Protein AF-A0A2E0N7U6-F1 (afdb_monomer_lite)

Foldseek 3Di:
DVVLVVVQVCCCVPVVDHLVVDAAEAEQAFLRLVLQFFLQCCQVVQVLNCVSVVDDPPVRHGDSGNQLQDPPPPNCPRNHLVVSVVSVYAYEHALVNLLVSLVVVCVVPVHDSVVSSVVRVVGGDPRYDYDPGRVVVVVVVVVVVDDDDDDDPPD

Radius of gyration: 16.12 Å; chains: 1; bounding box: 38×40×43 Å

Structure (mmCIF, N/CA/C/O backbone):
data_AF-A0A2E0N7U6-F1
#
_entry.id   AF-A0A2E0N7U6-F1
#
loop_
_atom_site.group_PDB
_atom_site.id
_atom_site.type_symbol
_atom_site.label_atom_id
_atom_site.label_alt_id
_atom_site.label_comp_id
_atom_site.label_asym_id
_atom_site.label_entity_id
_atom_site.label_seq_id
_atom_site.pdbx_PDB_ins_code
_atom_site.Cartn_x
_atom_site.Cartn_y
_atom_site.Cartn_z
_atom_site.occupancy
_atom_site.B_iso_or_equiv
_atom_site.auth_seq_id
_atom_site.auth_comp_id
_atom_site.auth_asym_id
_atom_site.auth_atom_id
_atom_site.pdbx_PDB_model_num
ATOM 1 N N . MET A 1 1 ? 6.036 3.272 -3.471 1.00 91.62 1 MET A N 1
ATOM 2 C CA . MET A 1 1 ? 5.792 3.199 -4.932 1.00 91.62 1 MET A CA 1
ATOM 3 C C . MET A 1 1 ? 6.967 3.687 -5.776 1.00 91.62 1 MET A C 1
ATOM 5 O O . MET A 1 1 ? 7.286 3.031 -6.756 1.00 91.62 1 MET A O 1
ATOM 9 N N . ASN A 1 2 ? 7.665 4.762 -5.388 1.00 92.88 2 ASN A N 1
ATOM 10 C CA . ASN A 1 2 ? 8.820 5.293 -6.135 1.00 92.88 2 ASN A CA 1
ATOM 11 C C . ASN A 1 2 ? 9.897 4.256 -6.500 1.00 92.88 2 ASN A C 1
ATOM 13 O O . ASN A 1 2 ? 10.371 4.252 -7.629 1.00 92.88 2 ASN A O 1
ATOM 17 N N . PHE A 1 3 ? 10.269 3.357 -5.582 1.00 92.56 3 PHE A N 1
ATOM 18 C CA . PHE A 1 3 ? 11.257 2.315 -5.890 1.00 92.56 3 PHE A CA 1
ATOM 19 C C . PHE A 1 3 ? 10.780 1.352 -6.980 1.00 92.56 3 PHE A C 1
ATOM 21 O O . PHE A 1 3 ? 11.543 1.072 -7.898 1.00 92.56 3 PHE A O 1
ATOM 28 N N . ALA A 1 4 ? 9.512 0.930 -6.945 1.00 94.56 4 ALA A N 1
ATOM 29 C CA . ALA A 1 4 ? 8.925 0.127 -8.016 1.00 94.56 4 ALA A CA 1
ATOM 30 C C . ALA A 1 4 ? 9.000 0.871 -9.360 1.00 94.56 4 ALA A C 1
ATOM 32 O O . ALA A 1 4 ? 9.494 0.341 -10.352 1.00 94.56 4 ALA A O 1
ATOM 33 N N . ALA A 1 5 ? 8.611 2.148 -9.367 1.00 95.19 5 ALA A N 1
ATOM 34 C CA . ALA A 1 5 ? 8.672 2.981 -10.562 1.00 95.19 5 ALA A CA 1
ATOM 35 C C . ALA A 1 5 ? 10.095 3.117 -11.128 1.00 95.19 5 ALA A C 1
ATOM 37 O O . ALA A 1 5 ? 10.278 3.062 -12.347 1.00 95.19 5 ALA A O 1
ATOM 38 N N . ASN A 1 6 ? 11.085 3.285 -10.244 1.00 94.44 6 ASN A N 1
ATOM 39 C CA . ASN A 1 6 ? 12.496 3.405 -10.593 1.00 94.44 6 ASN A CA 1
ATOM 40 C C . ASN A 1 6 ? 13.061 2.102 -11.156 1.00 94.44 6 ASN A C 1
ATOM 42 O O . ASN A 1 6 ? 13.797 2.170 -12.132 1.00 94.44 6 ASN A O 1
ATOM 46 N N . ILE A 1 7 ? 12.715 0.944 -10.581 1.00 94.38 7 ILE A N 1
ATOM 47 C CA . ILE A 1 7 ? 13.151 -0.365 -11.091 1.00 94.38 7 ILE A CA 1
ATOM 48 C C . ILE A 1 7 ? 12.689 -0.536 -12.534 1.00 94.38 7 ILE A C 1
ATOM 50 O O . ILE A 1 7 ? 13.519 -0.757 -13.409 1.00 94.38 7 ILE A O 1
ATOM 54 N N . LEU A 1 8 ? 11.396 -0.347 -12.796 1.00 95.56 8 LEU A N 1
ATOM 55 C CA . LEU A 1 8 ? 10.842 -0.497 -14.141 1.00 95.56 8 LEU A CA 1
ATOM 56 C C . LEU A 1 8 ? 11.455 0.507 -15.125 1.00 95.56 8 LEU A C 1
ATOM 58 O O . LEU A 1 8 ? 11.868 0.157 -16.226 1.00 95.56 8 LEU A O 1
ATOM 62 N N . ARG A 1 9 ? 11.599 1.770 -14.701 1.00 95.19 9 ARG A N 1
ATOM 63 C CA . ARG A 1 9 ? 12.244 2.807 -15.517 1.00 95.19 9 ARG A CA 1
ATOM 64 C C . ARG A 1 9 ? 13.698 2.452 -15.844 1.00 95.19 9 ARG A C 1
ATOM 66 O O . ARG A 1 9 ? 14.117 2.610 -16.986 1.00 95.19 9 ARG A O 1
ATOM 73 N N . ALA A 1 10 ? 14.472 2.009 -14.856 1.00 94.38 10 ALA A N 1
ATOM 74 C CA . ALA A 1 10 ? 15.872 1.639 -15.033 1.00 94.38 10 ALA A CA 1
ATOM 75 C C . ALA A 1 10 ? 16.022 0.356 -15.860 1.00 94.38 10 ALA A C 1
ATOM 77 O O . ALA A 1 10 ? 16.962 0.259 -16.645 1.00 94.38 10 ALA A O 1
ATOM 78 N N . HIS A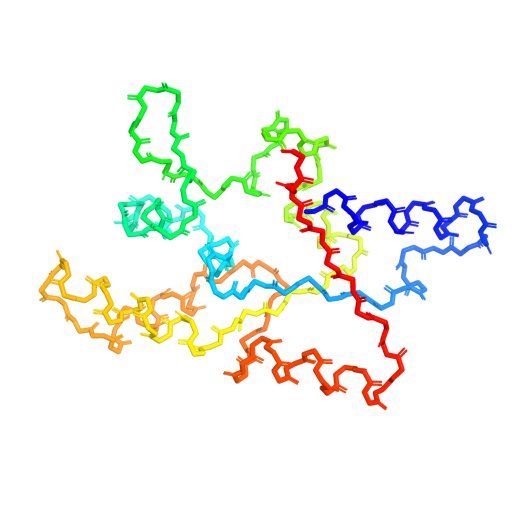 1 11 ? 15.087 -0.589 -15.732 1.00 93.81 11 HIS A N 1
ATOM 79 C CA . HIS A 1 11 ? 15.014 -1.773 -16.578 1.00 93.81 11 HIS A CA 1
ATOM 80 C C . HIS A 1 11 ? 14.868 -1.378 -18.053 1.00 93.81 11 HIS A C 1
ATOM 82 O O . HIS A 1 11 ? 15.717 -1.738 -18.868 1.00 93.81 11 HIS A O 1
ATOM 88 N N . ALA A 1 12 ? 13.883 -0.536 -18.372 1.00 94.31 12 ALA A N 1
ATOM 89 C CA . ALA A 1 12 ? 13.668 -0.074 -19.739 1.00 94.31 12 ALA A CA 1
ATOM 90 C C . ALA A 1 12 ? 14.843 0.759 -20.280 1.00 94.31 12 ALA A C 1
ATOM 92 O O . ALA A 1 12 ? 15.358 0.494 -21.364 1.00 94.31 12 ALA A O 1
ATOM 93 N N . MET A 1 13 ? 15.316 1.745 -19.511 1.00 95.56 13 MET A N 1
ATOM 94 C CA . MET A 1 13 ? 16.378 2.655 -19.960 1.00 95.56 13 MET A CA 1
ATOM 95 C C . MET A 1 13 ? 17.757 1.993 -20.055 1.00 95.56 13 MET A C 1
ATOM 97 O O . MET A 1 13 ? 18.537 2.340 -20.936 1.00 95.56 13 MET A O 1
ATOM 101 N N . GLY A 1 14 ? 18.091 1.120 -19.104 1.00 94.62 14 GLY A N 1
ATOM 102 C CA . GLY A 1 14 ? 19.436 0.564 -18.954 1.00 94.62 14 GLY A CA 1
ATOM 103 C C . GLY A 1 14 ? 19.626 -0.792 -19.622 1.00 94.62 14 GLY A C 1
ATOM 104 O O . GLY A 1 14 ? 20.738 -1.101 -20.041 1.00 94.62 14 GLY A O 1
ATOM 105 N N . TYR A 1 15 ? 18.560 -1.590 -19.728 1.00 90.19 15 TYR A N 1
ATOM 106 C CA . TYR A 1 15 ? 18.627 -2.971 -20.212 1.00 90.19 15 TYR A CA 1
ATOM 107 C C . TYR A 1 15 ? 17.782 -3.223 -21.471 1.00 90.19 15 TYR A C 1
ATOM 109 O O . TYR A 1 15 ? 17.830 -4.325 -22.006 1.00 90.19 15 TYR A O 1
ATOM 117 N N . GLY A 1 16 ? 17.051 -2.218 -21.976 1.00 87.44 16 GLY A N 1
ATOM 118 C CA . GLY A 1 16 ? 16.319 -2.303 -23.246 1.00 87.44 16 GLY A CA 1
ATOM 119 C C . GLY A 1 16 ? 15.044 -3.156 -23.216 1.00 87.44 16 GLY A C 1
ATOM 120 O O . GLY A 1 16 ? 14.589 -3.569 -24.279 1.00 87.44 16 GLY A O 1
ATOM 121 N N . GLY A 1 17 ? 14.492 -3.429 -22.027 1.00 89.94 17 GLY A N 1
ATOM 122 C CA . GLY A 1 17 ? 13.211 -4.125 -21.841 1.00 89.94 17 GLY A CA 1
ATOM 123 C C . GLY A 1 17 ? 12.010 -3.183 -21.697 1.00 89.94 17 GLY A C 1
ATOM 124 O O . GLY A 1 17 ? 12.109 -1.968 -21.880 1.00 89.94 17 GLY A O 1
ATOM 125 N N . SER A 1 18 ? 10.867 -3.749 -21.337 1.00 94.31 18 SER A N 1
ATOM 126 C CA . SER A 1 18 ? 9.606 -3.062 -21.056 1.00 94.31 18 SER A CA 1
ATOM 127 C C . SER A 1 18 ? 9.123 -3.363 -19.635 1.00 94.31 18 SER A C 1
ATOM 129 O O . SER A 1 18 ? 9.671 -4.220 -18.945 1.00 94.31 18 SER A O 1
ATOM 131 N N . ASP A 1 19 ? 8.091 -2.658 -19.169 1.00 95.38 19 ASP A N 1
ATOM 132 C CA . ASP A 1 19 ? 7.523 -2.924 -17.842 1.00 95.38 19 ASP A CA 1
ATOM 133 C C . ASP A 1 19 ? 6.993 -4.369 -17.718 1.00 95.38 19 ASP A C 1
ATOM 135 O O . ASP A 1 19 ? 7.091 -4.973 -16.653 1.00 95.38 19 ASP A O 1
ATOM 139 N N . GLU A 1 20 ? 6.489 -4.935 -18.820 1.00 93.44 20 GLU A N 1
ATOM 140 C CA . GLU A 1 20 ? 5.918 -6.288 -18.892 1.00 93.44 20 GLU A CA 1
ATOM 141 C C . GLU A 1 20 ? 6.972 -7.393 -18.718 1.00 93.44 20 GLU A C 1
ATOM 143 O O . GLU A 1 20 ? 6.645 -8.498 -18.288 1.00 93.44 20 GLU A O 1
ATOM 148 N N . ASP A 1 21 ? 8.244 -7.086 -18.980 1.00 93.56 21 ASP A N 1
ATOM 149 C CA . ASP A 1 21 ? 9.357 -8.028 -18.829 1.00 93.56 21 ASP A CA 1
ATOM 150 C C . ASP A 1 21 ? 9.785 -8.210 -17.360 1.00 93.56 21 ASP A C 1
ATOM 152 O O . ASP A 1 21 ? 10.640 -9.045 -17.051 1.00 93.56 21 ASP A O 1
ATOM 156 N N . TYR A 1 22 ? 9.208 -7.434 -16.432 1.00 92.00 22 TYR A N 1
ATOM 157 C CA . TYR A 1 22 ? 9.635 -7.395 -15.037 1.00 92.00 22 TYR A CA 1
ATOM 158 C C . TYR A 1 22 ? 8.521 -7.800 -14.061 1.00 92.00 22 TYR A C 1
ATOM 160 O O . TYR A 1 22 ? 7.648 -7.014 -13.692 1.00 92.00 22 TYR A O 1
ATOM 168 N N . GLY A 1 23 ? 8.609 -9.024 -13.535 1.00 94.25 23 GLY A N 1
ATOM 169 C CA . GLY A 1 23 ? 7.724 -9.495 -12.470 1.00 94.25 23 GLY A CA 1
ATOM 170 C C . GLY A 1 23 ? 7.993 -8.777 -11.145 1.00 94.25 23 GLY A C 1
ATOM 171 O O . GLY A 1 23 ? 9.012 -9.020 -10.498 1.00 94.25 23 GLY A O 1
ATOM 172 N N . MET A 1 24 ? 7.067 -7.926 -10.696 1.00 96.38 24 MET A N 1
ATOM 173 C CA . MET A 1 24 ? 7.218 -7.170 -9.450 1.00 96.38 24 MET A CA 1
ATOM 174 C C . MET A 1 24 ? 5.996 -7.262 -8.539 1.00 96.38 24 MET A C 1
ATOM 176 O O . MET A 1 24 ? 4.856 -7.063 -8.958 1.00 96.38 24 MET A O 1
ATOM 180 N N . ILE A 1 25 ? 6.278 -7.493 -7.253 1.00 97.50 25 ILE A N 1
ATOM 181 C CA . ILE A 1 25 ? 5.289 -7.539 -6.178 1.00 97.50 25 ILE A CA 1
ATOM 182 C C . ILE A 1 25 ? 5.650 -6.494 -5.123 1.00 97.50 25 ILE A C 1
ATOM 184 O O . ILE A 1 25 ? 6.725 -6.548 -4.522 1.00 97.50 25 ILE A O 1
ATOM 188 N N . VAL A 1 26 ? 4.734 -5.568 -4.848 1.00 97.56 26 VAL A N 1
ATOM 189 C CA . VAL A 1 26 ? 4.840 -4.639 -3.716 1.00 97.56 26 VAL A CA 1
ATOM 190 C C . VAL A 1 26 ? 4.038 -5.197 -2.543 1.00 97.56 26 VAL A C 1
ATOM 192 O O . VAL A 1 26 ? 2.841 -5.442 -2.648 1.00 97.56 26 VAL A O 1
ATOM 195 N N . CYS A 1 27 ? 4.694 -5.417 -1.404 1.00 97.69 27 CYS A N 1
ATOM 196 C CA . CYS A 1 27 ? 4.076 -6.061 -0.245 1.00 97.69 27 CYS A CA 1
ATOM 197 C C . CYS A 1 27 ? 3.706 -5.047 0.850 1.00 97.69 27 CYS A C 1
ATOM 199 O O . CYS A 1 27 ? 4.583 -4.428 1.459 1.00 97.69 27 CYS A O 1
ATOM 201 N N . PHE A 1 28 ? 2.410 -4.927 1.143 1.00 97.88 28 PHE A N 1
ATOM 202 C CA . PHE A 1 28 ? 1.874 -4.199 2.290 1.00 97.88 28 PHE A CA 1
ATOM 203 C C . PHE A 1 28 ? 1.820 -5.128 3.506 1.00 97.88 28 PHE A C 1
ATOM 205 O O . PHE A 1 28 ? 0.987 -6.034 3.609 1.00 97.88 28 PHE A O 1
ATOM 212 N N . ARG A 1 29 ? 2.743 -4.924 4.448 1.00 95.94 29 ARG A N 1
ATOM 213 C CA . ARG A 1 29 ? 2.891 -5.756 5.647 1.00 95.94 29 ARG A CA 1
ATOM 214 C C . ARG A 1 29 ? 3.143 -4.901 6.880 1.00 95.94 29 ARG A C 1
ATOM 216 O O . ARG A 1 29 ? 3.770 -3.850 6.806 1.00 95.94 29 ARG A O 1
ATOM 223 N N . HIS A 1 30 ? 2.735 -5.410 8.040 1.00 94.62 30 HIS A N 1
ATOM 224 C CA . HIS A 1 30 ? 2.933 -4.719 9.315 1.00 94.62 30 HIS A CA 1
ATOM 225 C C . HIS A 1 30 ? 2.332 -3.297 9.276 1.00 94.62 30 HIS A C 1
ATOM 227 O O . HIS A 1 30 ? 1.164 -3.144 8.925 1.00 94.62 30 HIS A O 1
ATOM 233 N N . ALA A 1 31 ? 3.122 -2.272 9.597 1.00 94.25 31 ALA A N 1
ATOM 234 C CA . ALA A 1 31 ? 2.716 -0.869 9.623 1.00 94.25 31 ALA A CA 1
ATOM 235 C C . ALA A 1 31 ? 2.223 -0.359 8.260 1.00 94.25 31 ALA A C 1
ATOM 237 O O . ALA A 1 31 ? 1.406 0.552 8.222 1.00 94.25 31 ALA A O 1
ATOM 238 N N . SER A 1 32 ? 2.654 -0.970 7.147 1.00 95.25 32 SER A N 1
ATOM 239 C CA . SER A 1 32 ? 2.208 -0.575 5.807 1.00 95.25 32 SER A CA 1
ATOM 240 C C . SER A 1 32 ? 0.935 -1.278 5.331 1.00 95.25 32 SER A C 1
ATOM 242 O O . SER A 1 32 ? 0.430 -0.932 4.269 1.00 95.25 32 SER A O 1
ATOM 244 N N . ALA A 1 33 ? 0.381 -2.229 6.094 1.00 97.81 33 ALA A N 1
ATOM 245 C CA . ALA A 1 33 ? -0.850 -2.931 5.716 1.00 97.81 33 ALA A CA 1
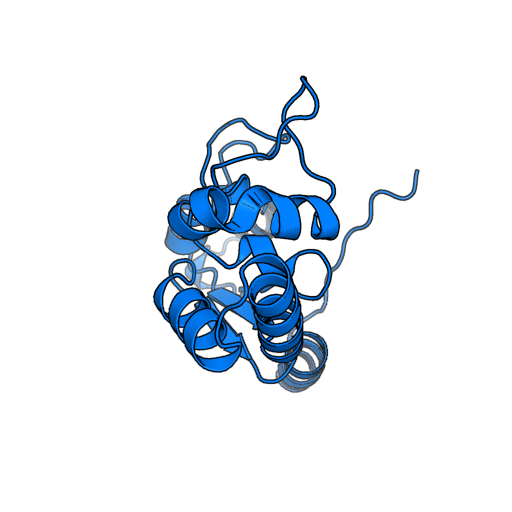ATOM 246 C C . ALA A 1 33 ? -2.042 -2.001 5.385 1.00 97.81 33 ALA A C 1
ATOM 248 O O . ALA A 1 33 ? -2.727 -2.300 4.411 1.00 97.81 33 ALA A O 1
ATOM 249 N N . PRO A 1 34 ? -2.280 -0.874 6.098 1.00 97.94 34 PRO A N 1
ATOM 250 C CA . PRO A 1 34 ? -3.371 0.054 5.773 1.00 97.94 34 PRO A CA 1
ATOM 251 C C . PRO A 1 34 ? -3.354 0.593 4.336 1.00 97.94 34 PRO A C 1
ATOM 253 O O . PRO A 1 34 ? -4.404 0.834 3.747 1.00 97.94 34 PRO A O 1
ATOM 256 N N . TYR A 1 35 ? -2.172 0.733 3.730 1.00 97.62 35 TYR A N 1
ATOM 257 C CA . TYR A 1 35 ? -2.044 1.196 2.346 1.00 97.62 35 TYR A CA 1
ATOM 258 C C . TYR A 1 35 ? -2.587 0.202 1.311 1.00 97.62 35 TYR A C 1
ATOM 260 O O . TYR A 1 35 ? -2.771 0.579 0.156 1.00 97.62 35 TYR A O 1
ATOM 268 N N . GLY A 1 36 ? -2.856 -1.043 1.718 1.00 98.25 36 GLY A N 1
ATOM 269 C CA . GLY A 1 36 ? -3.501 -2.060 0.894 1.00 98.25 36 GLY A CA 1
ATOM 270 C C . GLY A 1 36 ? -5.017 -1.903 0.754 1.00 98.25 36 GLY A C 1
ATOM 271 O O . GLY A 1 36 ? -5.618 -2.707 0.048 1.00 98.25 36 GLY A O 1
ATOM 272 N N . PHE A 1 37 ? -5.639 -0.898 1.382 1.00 98.56 37 PHE A N 1
ATOM 273 C CA . PHE A 1 37 ? -7.086 -0.659 1.306 1.00 98.56 37 PHE A CA 1
ATOM 274 C C . PHE A 1 37 ? -7.414 0.683 0.655 1.00 98.56 37 PHE A C 1
ATOM 276 O O . PHE A 1 37 ? -6.655 1.646 0.778 1.00 98.56 37 PHE A O 1
ATOM 283 N N . ASN A 1 38 ? -8.552 0.748 -0.030 1.00 98.38 38 ASN A N 1
ATOM 284 C CA . ASN A 1 38 ? -8.997 1.939 -0.748 1.00 98.38 38 ASN A CA 1
ATOM 285 C C . ASN A 1 38 ? -9.365 3.102 0.197 1.00 98.38 38 ASN A C 1
ATOM 287 O O . ASN A 1 38 ? -9.525 2.933 1.412 1.00 98.38 38 ASN A O 1
ATOM 291 N N . SER A 1 39 ? -9.557 4.298 -0.364 1.00 98.00 39 SER A N 1
ATOM 292 C CA . SER A 1 39 ? -9.917 5.491 0.417 1.00 98.00 39 SER A CA 1
ATOM 293 C C . SER A 1 39 ? -11.207 5.374 1.248 1.00 98.00 39 SER A C 1
ATOM 295 O O . SER A 1 39 ? -11.344 6.097 2.233 1.00 98.00 39 SER A O 1
ATOM 297 N N . ALA A 1 40 ? -12.142 4.467 0.934 1.00 98.31 40 ALA A N 1
ATOM 298 C CA . ALA A 1 40 ? -13.334 4.276 1.767 1.00 98.31 40 ALA A CA 1
ATOM 299 C C . ALA A 1 40 ? -12.967 3.741 3.162 1.00 98.31 40 ALA A C 1
ATOM 301 O O . ALA A 1 40 ? -13.518 4.200 4.165 1.00 98.31 40 ALA A O 1
ATOM 302 N N . MET A 1 41 ? -11.982 2.841 3.242 1.00 98.25 41 MET A N 1
ATOM 303 C CA . MET A 1 41 ? -11.482 2.322 4.520 1.00 98.25 41 MET A CA 1
ATOM 304 C C . MET A 1 41 ? -10.678 3.363 5.288 1.00 98.25 41 MET A C 1
ATOM 306 O O . MET A 1 41 ? -10.822 3.462 6.501 1.00 98.25 41 MET A O 1
ATOM 310 N N . TRP A 1 42 ? -9.897 4.196 4.599 1.00 97.69 42 TRP A N 1
ATOM 311 C CA . TRP A 1 42 ? -9.193 5.314 5.237 1.00 97.69 42 TRP A CA 1
ATOM 312 C C . TRP A 1 42 ? -10.159 6.346 5.818 1.00 97.69 42 TRP A C 1
ATOM 314 O O . TRP A 1 42 ? -9.964 6.815 6.936 1.00 97.69 42 TRP A O 1
ATOM 324 N N . LYS A 1 43 ? -11.251 6.649 5.112 1.00 97.69 43 LYS A N 1
ATOM 325 C CA . LYS A 1 43 ? -12.298 7.542 5.614 1.00 97.69 43 LYS A CA 1
ATOM 326 C C . LYS A 1 43 ? -12.994 6.985 6.859 1.00 97.69 43 LYS A C 1
ATOM 328 O O . LYS A 1 43 ? -13.341 7.756 7.748 1.00 97.69 43 LYS A O 1
ATOM 333 N N . LYS A 1 44 ? -13.221 5.668 6.916 1.00 97.19 44 LYS A N 1
ATOM 334 C CA . LYS A 1 44 ? -13.962 5.005 8.002 1.00 97.19 44 LYS A CA 1
ATOM 335 C C . LYS A 1 44 ? -13.088 4.668 9.214 1.00 97.19 44 LYS A C 1
ATOM 337 O O . LYS A 1 44 ? -13.530 4.818 10.347 1.00 97.19 44 LYS A O 1
ATOM 342 N N . TYR A 1 45 ? -11.856 4.225 8.977 1.00 96.62 45 TYR A N 1
ATOM 343 C CA . TYR A 1 45 ? -10.944 3.667 9.982 1.00 96.62 45 TYR A CA 1
ATOM 344 C C . TYR A 1 45 ? -9.644 4.463 10.136 1.00 96.62 45 TYR A C 1
ATOM 346 O O . TYR A 1 45 ? -8.655 3.950 10.668 1.00 96.62 45 TYR A O 1
ATOM 354 N N . GLY A 1 46 ? -9.651 5.725 9.696 1.00 94.12 46 GLY A N 1
ATOM 355 C CA . GLY A 1 46 ? -8.488 6.611 9.663 1.00 94.12 46 GLY A CA 1
ATOM 356 C C . GLY A 1 46 ? -7.722 6.674 10.981 1.00 94.12 46 GLY A C 1
ATOM 357 O O . GLY A 1 46 ? -6.502 6.593 10.963 1.00 94.12 46 GLY A O 1
ATOM 358 N N . GLU A 1 47 ? -8.398 6.716 12.132 1.00 93.44 47 GLU A N 1
ATOM 359 C CA . GLU A 1 47 ? -7.727 6.737 13.441 1.00 93.44 47 GLU A CA 1
ATOM 360 C C . GLU A 1 47 ? -6.826 5.512 13.669 1.00 93.44 47 GLU A C 1
ATOM 362 O O . GLU A 1 47 ? -5.651 5.651 14.017 1.00 93.44 47 GLU A O 1
ATOM 367 N N . VAL A 1 48 ? -7.335 4.302 13.402 1.00 94.62 48 VAL A N 1
ATOM 368 C CA . VAL A 1 48 ? -6.543 3.067 13.527 1.00 94.62 48 VAL A CA 1
ATOM 369 C C . VAL A 1 48 ? -5.435 3.030 12.476 1.00 94.62 48 VAL A C 1
ATOM 371 O O . VAL A 1 48 ? -4.315 2.597 12.760 1.00 94.62 48 VAL A O 1
ATOM 374 N N . PHE A 1 49 ? -5.719 3.497 11.259 1.00 96.06 49 PHE A N 1
ATOM 375 C CA . PHE A 1 49 ? -4.747 3.510 10.168 1.00 96.06 49 PHE A CA 1
ATOM 376 C C . PHE A 1 49 ? -3.596 4.482 10.443 1.00 96.06 49 PHE A C 1
ATOM 378 O O . PHE A 1 49 ? -2.437 4.110 10.248 1.00 96.06 49 PHE A O 1
ATOM 385 N N . VAL A 1 50 ? -3.873 5.675 10.970 1.00 92.81 50 VAL A N 1
ATOM 386 C CA . VAL A 1 50 ? -2.857 6.647 11.400 1.00 92.81 50 VAL A CA 1
ATOM 387 C C . VAL A 1 50 ? -2.049 6.103 12.572 1.00 92.81 50 VAL A C 1
ATOM 389 O O . VAL A 1 50 ? -0.824 6.180 12.538 1.00 92.81 50 VAL A O 1
ATOM 392 N N . GLY A 1 51 ? -2.681 5.444 13.548 1.00 92.19 51 GLY A N 1
ATOM 393 C CA . GLY A 1 51 ? -1.961 4.791 14.648 1.00 92.19 51 GLY A CA 1
ATOM 394 C C . GLY A 1 51 ? -0.938 3.741 14.187 1.00 92.19 51 GLY A C 1
ATOM 395 O O . GLY A 1 51 ? 0.069 3.522 14.858 1.00 92.19 51 GLY A O 1
ATOM 396 N N . ARG A 1 52 ? -1.158 3.109 13.026 1.00 92.75 52 ARG A N 1
ATOM 397 C CA . ARG A 1 52 ? -0.218 2.141 12.434 1.00 92.75 52 ARG A CA 1
ATOM 398 C C . ARG A 1 52 ? 0.796 2.760 11.482 1.00 92.75 52 ARG A C 1
ATOM 400 O O . ARG A 1 52 ? 1.950 2.345 11.489 1.00 92.75 52 ARG A O 1
ATOM 407 N N . THR A 1 53 ? 0.353 3.677 10.628 1.00 93.69 53 THR A N 1
ATOM 408 C CA . THR A 1 53 ? 1.176 4.251 9.550 1.00 93.69 53 THR A CA 1
ATOM 409 C C . THR A 1 53 ? 1.971 5.466 9.989 1.00 93.69 53 THR A C 1
ATOM 411 O O . THR A 1 53 ? 2.949 5.800 9.330 1.00 93.69 53 THR A O 1
ATOM 414 N N . GLN A 1 54 ? 1.544 6.120 11.073 1.00 92.25 54 GLN A N 1
ATOM 415 C CA . GLN A 1 54 ? 2.048 7.407 11.551 1.00 92.25 54 GLN A CA 1
ATOM 416 C C . GLN A 1 54 ? 1.918 8.537 10.517 1.00 92.25 54 GLN A C 1
ATOM 418 O O . GLN A 1 54 ? 2.604 9.551 10.608 1.00 92.25 54 GLN A O 1
ATOM 423 N N . VAL A 1 55 ? 1.021 8.379 9.538 1.00 90.69 55 VAL A N 1
ATOM 424 C CA . VAL A 1 55 ? 0.741 9.398 8.527 1.00 90.69 55 VAL A CA 1
ATOM 425 C C . VAL A 1 55 ? -0.521 10.162 8.898 1.00 90.69 55 VAL A C 1
ATOM 427 O O . VAL A 1 55 ? -1.602 9.587 8.965 1.00 90.69 55 VAL A O 1
ATOM 430 N N . SER A 1 56 ? -0.381 11.469 9.108 1.00 91.62 56 SER A N 1
ATOM 431 C CA . SER A 1 56 ? -1.466 12.406 9.411 1.00 91.62 56 SER A CA 1
ATOM 432 C C . SER A 1 56 ? -1.456 13.593 8.443 1.00 91.62 56 SER A C 1
ATOM 434 O O . SER A 1 56 ? -0.494 13.806 7.698 1.00 91.62 56 SER A O 1
ATOM 436 N N . ASN A 1 57 ? -2.524 14.389 8.471 1.00 90.19 57 ASN A N 1
ATOM 437 C CA . ASN A 1 57 ? -2.530 15.717 7.867 1.00 90.19 57 ASN A CA 1
ATOM 438 C C . ASN A 1 57 ? -1.569 16.653 8.623 1.00 90.19 57 ASN A C 1
ATOM 440 O O . ASN A 1 57 ? -1.138 16.362 9.744 1.00 90.19 57 ASN A O 1
ATOM 444 N N . SER A 1 58 ? -1.247 17.803 8.024 1.00 88.31 58 SER A N 1
ATOM 445 C CA . SER A 1 58 ? -0.346 18.805 8.618 1.00 88.31 58 SER A CA 1
ATOM 446 C C . SER A 1 58 ? -0.865 19.404 9.927 1.00 88.31 58 SER A C 1
ATOM 448 O O . SER A 1 58 ? -0.078 19.888 10.732 1.00 88.31 58 SER A O 1
ATOM 450 N N . ASP A 1 59 ? -2.181 19.386 10.131 1.00 91.38 59 ASP A N 1
ATOM 451 C CA . ASP A 1 59 ? -2.845 19.820 11.363 1.00 91.38 59 ASP A CA 1
ATOM 452 C C . ASP A 1 59 ? -2.939 18.706 12.426 1.00 91.38 59 ASP A C 1
ATOM 454 O O . ASP A 1 59 ? -3.520 18.913 13.488 1.00 91.38 59 ASP A O 1
ATOM 458 N N . GLY A 1 60 ? -2.372 17.526 12.152 1.00 88.12 60 GLY A N 1
AT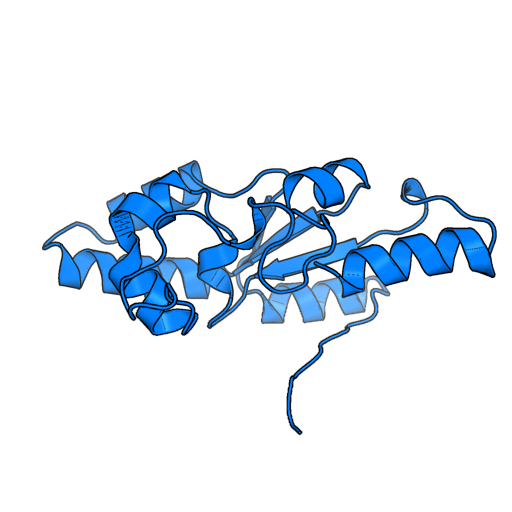OM 459 C CA . GLY A 1 60 ? -2.403 16.362 13.036 1.00 88.12 60 GLY A CA 1
ATOM 460 C C . GLY A 1 60 ? -3.682 15.527 12.946 1.00 88.12 60 GLY A C 1
ATOM 461 O O . GLY A 1 60 ? -3.757 14.477 13.584 1.00 88.12 60 GLY A O 1
ATOM 462 N N . SER A 1 61 ? -4.676 15.935 12.151 1.00 91.69 61 SER A N 1
ATOM 463 C CA . SER A 1 61 ? -5.887 15.137 11.953 1.00 91.69 61 SER A CA 1
ATOM 464 C C . SER A 1 61 ? -5.604 13.858 11.144 1.00 91.69 61 SER A C 1
ATOM 466 O O . SER A 1 61 ? -4.676 13.830 10.323 1.00 91.69 61 SER A O 1
ATOM 468 N N . PRO A 1 62 ? -6.385 12.778 11.343 1.00 92.56 62 PRO A N 1
ATOM 469 C CA . PRO A 1 62 ? -6.255 11.568 10.541 1.00 92.56 62 PRO A CA 1
ATOM 470 C C . PRO A 1 62 ? -6.430 11.844 9.044 1.00 92.56 62 PRO A C 1
ATOM 472 O O . PRO A 1 62 ? -7.369 12.531 8.634 1.00 92.56 62 PRO A O 1
ATOM 475 N N . VAL A 1 63 ? -5.562 11.265 8.209 1.00 94.25 63 VAL A N 1
ATOM 476 C CA . VAL A 1 63 ? -5.800 11.262 6.760 1.00 94.25 63 VAL A CA 1
ATOM 477 C C . VAL A 1 63 ? -7.018 10.387 6.445 1.00 94.25 63 VAL A C 1
ATOM 479 O O . VAL A 1 63 ? -7.201 9.317 7.023 1.00 94.25 63 VAL A O 1
ATOM 482 N N . THR A 1 64 ? -7.865 10.848 5.525 1.00 94.81 64 THR A N 1
ATOM 483 C CA . THR A 1 64 ? -9.146 10.194 5.180 1.00 94.81 64 THR A CA 1
ATOM 484 C C . THR A 1 64 ? -9.159 9.587 3.780 1.00 94.81 64 THR A C 1
ATOM 486 O O . THR A 1 64 ? -10.154 9.003 3.359 1.00 94.81 64 THR A O 1
ATOM 489 N N . VAL A 1 65 ? -8.048 9.711 3.064 1.00 95.62 65 VAL A N 1
ATOM 490 C CA . VAL A 1 65 ? -7.808 9.129 1.744 1.00 95.62 65 VAL A CA 1
ATOM 491 C C . VAL A 1 65 ? -6.556 8.276 1.825 1.00 95.62 65 VAL A C 1
ATOM 493 O O . VAL A 1 65 ? -5.649 8.613 2.586 1.00 95.62 65 VAL A O 1
ATOM 496 N N . ASN A 1 66 ? -6.488 7.195 1.047 1.00 96.38 66 ASN A N 1
ATOM 497 C CA . ASN A 1 66 ? -5.261 6.413 0.957 1.00 96.38 66 ASN A CA 1
ATOM 498 C C . ASN A 1 66 ? -4.162 7.302 0.349 1.00 96.38 66 ASN A C 1
ATOM 500 O O . ASN A 1 66 ? -4.280 7.699 -0.814 1.00 96.38 66 ASN A O 1
ATOM 504 N N . PRO A 1 67 ? -3.066 7.591 1.075 1.00 94.00 67 PRO A N 1
ATOM 505 C CA . PRO A 1 67 ? -1.980 8.428 0.570 1.00 94.00 67 PRO A CA 1
ATOM 506 C C . PRO A 1 67 ? -1.366 7.959 -0.751 1.00 94.00 67 PRO A C 1
ATOM 508 O O . PRO A 1 67 ? -0.790 8.760 -1.484 1.00 94.00 67 PRO A O 1
ATOM 511 N N . LEU A 1 68 ? -1.467 6.666 -1.067 1.00 95.69 68 LEU A N 1
ATOM 512 C CA . LEU A 1 68 ? -0.924 6.104 -2.300 1.00 95.69 68 LEU A CA 1
ATOM 513 C C . LEU A 1 68 ? -1.880 6.219 -3.501 1.00 95.69 68 LEU A C 1
ATOM 515 O O . LEU A 1 68 ? -1.482 5.863 -4.609 1.00 95.69 68 LEU A O 1
ATOM 519 N N . GLU A 1 69 ? -3.105 6.717 -3.319 1.00 95.75 69 GLU A N 1
ATOM 520 C CA . GLU A 1 69 ? -4.058 7.000 -4.407 1.00 95.75 69 GLU A CA 1
ATOM 521 C C . GLU A 1 69 ? -3.960 8.446 -4.919 1.00 95.75 69 GLU A C 1
ATOM 523 O O . GLU A 1 69 ? -4.417 8.742 -6.019 1.00 95.75 69 GLU A O 1
ATOM 528 N N . ILE A 1 70 ? -3.339 9.348 -4.156 1.00 93.62 70 ILE A N 1
ATOM 529 C CA . ILE A 1 70 ? -3.284 10.779 -4.477 1.00 93.62 70 ILE A CA 1
ATOM 530 C C . ILE A 1 70 ? -1.986 11.105 -5.217 1.00 93.62 70 ILE A C 1
ATOM 532 O O . ILE A 1 70 ? -0.905 10.712 -4.789 1.00 93.62 70 ILE A O 1
ATOM 536 N N . GLU A 1 71 ? -2.047 11.844 -6.322 1.00 93.69 71 GLU A N 1
ATOM 537 C CA . GLU A 1 71 ? -0.839 12.311 -7.009 1.00 93.69 71 GLU A CA 1
ATOM 538 C C . GLU A 1 71 ? -0.160 13.474 -6.273 1.00 93.69 71 GLU A C 1
ATOM 540 O O . GLU A 1 71 ? -0.805 14.283 -5.611 1.00 93.69 71 GLU A O 1
ATOM 545 N N . GLY A 1 72 ? 1.166 13.573 -6.392 1.00 86.88 72 GLY A N 1
ATOM 546 C CA . GLY A 1 72 ? 1.937 14.713 -5.886 1.00 86.88 72 GLY A CA 1
ATOM 547 C C . GLY A 1 72 ? 2.093 14.777 -4.363 1.00 86.88 72 GLY A C 1
ATOM 548 O O . GLY A 1 72 ? 2.702 15.719 -3.863 1.00 86.88 72 GLY A O 1
ATOM 549 N N . THR A 1 73 ? 1.606 13.780 -3.621 1.00 85.25 73 THR A N 1
ATOM 550 C CA . THR A 1 73 ? 1.748 13.713 -2.160 1.00 85.25 73 THR A CA 1
ATOM 551 C C . THR A 1 73 ? 2.926 12.840 -1.728 1.00 85.25 73 THR A C 1
ATOM 553 O O . THR A 1 73 ? 3.359 11.960 -2.474 1.00 85.25 73 THR A O 1
ATOM 556 N N . TYR A 1 74 ? 3.470 13.089 -0.531 1.00 82.56 74 TYR A N 1
ATOM 557 C CA . TYR A 1 74 ? 4.577 12.330 0.082 1.00 82.56 74 TYR A CA 1
ATOM 558 C C . TYR A 1 74 ? 5.744 12.039 -0.885 1.00 82.56 74 TYR A C 1
ATOM 560 O O . TYR A 1 74 ? 6.329 10.956 -0.888 1.00 82.56 74 TYR A O 1
ATOM 568 N N . GLY A 1 75 ? 6.045 12.989 -1.780 1.00 85.56 75 GLY A N 1
ATOM 569 C CA . GLY A 1 75 ? 7.101 12.849 -2.785 1.00 85.56 75 GLY A CA 1
ATOM 570 C C . GLY A 1 75 ? 6.886 11.706 -3.788 1.00 85.56 75 GLY A C 1
ATOM 571 O O . GLY A 1 75 ? 7.857 11.229 -4.377 1.00 85.56 75 GLY A O 1
ATOM 572 N N . ASN A 1 76 ? 5.651 11.237 -4.003 1.00 89.75 76 ASN A N 1
ATOM 573 C CA . ASN A 1 76 ? 5.367 10.058 -4.825 1.00 89.75 76 ASN A CA 1
ATOM 574 C C . ASN A 1 76 ? 5.555 10.267 -6.338 1.00 89.75 76 ASN A C 1
ATOM 576 O O . ASN A 1 76 ? 5.515 9.289 -7.074 1.00 89.75 76 ASN A O 1
ATOM 580 N N . ARG A 1 77 ? 5.772 11.502 -6.819 1.00 91.44 77 ARG A N 1
ATOM 581 C CA . ARG A 1 77 ? 6.019 11.824 -8.245 1.00 91.44 77 ARG A CA 1
ATOM 582 C C . ARG A 1 77 ? 4.979 11.191 -9.192 1.00 91.44 77 ARG A C 1
ATOM 584 O O . ARG A 1 77 ? 5.349 10.634 -10.221 1.00 91.44 77 ARG A O 1
ATOM 591 N N . SER A 1 78 ? 3.705 11.213 -8.794 1.00 92.88 78 SER A N 1
ATOM 592 C CA . SER A 1 78 ? 2.575 10.560 -9.487 1.00 92.88 78 SER A CA 1
ATOM 593 C C . SER A 1 78 ? 2.675 9.030 -9.604 1.00 92.88 78 SER A C 1
ATOM 595 O O . SER A 1 78 ? 1.901 8.408 -10.324 1.00 92.88 78 SER A O 1
ATOM 597 N N . ASN A 1 79 ? 3.562 8.373 -8.853 1.00 95.94 79 ASN A N 1
ATOM 598 C CA . ASN A 1 79 ? 3.590 6.915 -8.717 1.00 95.94 79 ASN A CA 1
ATOM 599 C C . ASN A 1 79 ? 2.510 6.455 -7.727 1.00 95.94 79 ASN A C 1
ATOM 601 O O . ASN A 1 79 ? 2.816 5.994 -6.624 1.00 95.94 79 ASN A O 1
ATOM 605 N N . THR A 1 80 ? 1.247 6.619 -8.109 1.00 97.19 80 THR A N 1
ATOM 606 C CA . THR A 1 80 ? 0.087 6.128 -7.357 1.00 97.19 80 THR A CA 1
ATOM 607 C C . THR A 1 80 ? -0.076 4.618 -7.521 1.00 97.19 80 THR A C 1
ATOM 609 O O . THR A 1 80 ? 0.576 3.995 -8.364 1.00 97.19 80 THR A O 1
ATOM 612 N N . ILE A 1 81 ? -0.957 4.015 -6.719 1.00 97.44 81 ILE A N 1
ATOM 613 C CA . ILE A 1 81 ? -1.364 2.614 -6.886 1.00 97.44 81 ILE A CA 1
ATOM 614 C C . ILE A 1 81 ? -1.856 2.383 -8.311 1.00 97.44 81 ILE A C 1
ATOM 616 O O . ILE A 1 81 ? -1.307 1.527 -8.994 1.00 97.44 81 ILE A O 1
ATOM 620 N N . GLU A 1 82 ? -2.817 3.176 -8.787 1.00 96.75 82 GLU A N 1
ATOM 621 C CA . GLU A 1 82 ? -3.381 3.016 -10.130 1.00 96.75 82 GLU A CA 1
ATOM 622 C C . GLU A 1 82 ? -2.303 3.100 -11.221 1.00 96.75 82 GLU A C 1
ATOM 624 O O . GLU A 1 82 ? -2.238 2.238 -12.100 1.00 96.75 82 GLU A O 1
ATOM 629 N N . ASN A 1 83 ? -1.414 4.094 -11.143 1.00 97.00 83 ASN A N 1
ATOM 630 C CA . ASN A 1 83 ? -0.369 4.279 -12.147 1.00 97.00 83 ASN A CA 1
ATOM 631 C C . ASN A 1 83 ? 0.641 3.127 -12.147 1.00 97.00 83 ASN A C 1
ATOM 633 O O . ASN A 1 83 ? 1.136 2.755 -13.205 1.00 97.00 83 ASN A O 1
ATOM 637 N N . ILE A 1 84 ? 0.928 2.525 -10.993 1.00 97.06 84 ILE A N 1
ATOM 638 C CA . ILE A 1 84 ? 1.843 1.384 -10.905 1.00 97.06 84 ILE A CA 1
ATOM 639 C C . ILE A 1 84 ? 1.153 0.053 -11.264 1.00 97.06 84 ILE A C 1
ATOM 641 O O . ILE A 1 84 ? 1.795 -0.795 -11.881 1.00 97.06 84 ILE A O 1
ATOM 645 N N . VAL A 1 85 ? -0.155 -0.101 -11.020 1.00 97.38 85 VAL A N 1
ATOM 646 C CA . VAL A 1 85 ? -0.955 -1.223 -11.558 1.00 97.38 85 VAL A CA 1
ATOM 647 C C . VAL A 1 85 ? -0.951 -1.220 -13.083 1.00 97.38 85 VAL A C 1
ATOM 649 O O . VAL A 1 85 ? -0.733 -2.262 -13.693 1.00 97.38 85 VAL A O 1
ATOM 652 N N . LYS A 1 86 ? -1.132 -0.051 -13.715 1.00 96.88 86 LYS A N 1
ATOM 653 C CA . LYS A 1 86 ? -1.082 0.091 -15.184 1.00 96.88 86 LYS A CA 1
ATOM 654 C C . LYS A 1 86 ? 0.260 -0.333 -15.788 1.00 96.88 86 LYS A C 1
ATOM 656 O O . LYS 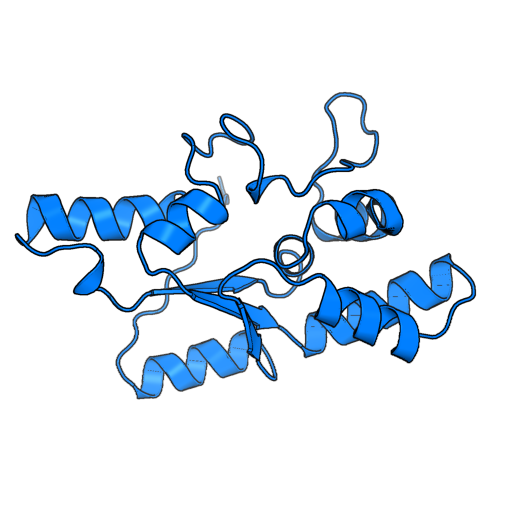A 1 86 ? 0.321 -0.612 -16.978 1.00 96.88 86 LYS A O 1
ATOM 661 N N . ARG A 1 87 ? 1.315 -0.393 -14.971 1.00 96.56 87 ARG A N 1
ATOM 662 C CA . ARG A 1 87 ? 2.658 -0.857 -15.341 1.00 96.56 87 ARG A CA 1
ATOM 663 C C . ARG A 1 87 ? 2.908 -2.329 -14.978 1.00 96.56 87 ARG A C 1
ATOM 665 O O . ARG A 1 87 ? 4.054 -2.750 -14.918 1.00 96.56 87 ARG A O 1
ATOM 672 N N . GLY A 1 88 ? 1.860 -3.099 -14.673 1.00 96.12 88 GLY A N 1
ATOM 673 C CA . GLY A 1 88 ? 1.943 -4.545 -14.433 1.00 96.12 88 GLY A CA 1
ATOM 674 C C . GLY A 1 88 ? 2.340 -4.963 -13.013 1.00 96.12 88 GLY A C 1
ATOM 675 O O . GLY A 1 88 ? 2.545 -6.146 -12.757 1.00 96.12 88 GLY A O 1
ATOM 676 N N . VAL A 1 89 ? 2.443 -4.033 -12.060 1.00 97.50 89 VAL A N 1
ATOM 677 C CA . VAL A 1 89 ? 2.831 -4.376 -10.683 1.00 97.50 89 VAL A CA 1
ATOM 678 C C . VAL A 1 89 ? 1.665 -4.971 -9.908 1.00 97.50 89 VAL A C 1
ATOM 680 O O . VAL A 1 89 ? 0.573 -4.400 -9.868 1.00 97.50 89 VAL A O 1
ATOM 683 N N . HIS A 1 90 ? 1.935 -6.082 -9.226 1.00 97.56 90 HIS A N 1
ATOM 684 C CA . HIS A 1 90 ? 1.003 -6.737 -8.312 1.00 97.56 90 HIS A CA 1
ATOM 685 C C . HIS A 1 90 ? 1.252 -6.314 -6.863 1.00 97.56 90 HIS A C 1
ATOM 687 O O . HIS A 1 90 ? 2.379 -6.000 -6.467 1.00 97.56 90 HIS A O 1
ATOM 693 N N . PHE A 1 91 ? 0.208 -6.371 -6.039 1.00 98.50 91 PHE A N 1
ATOM 694 C CA . PHE A 1 91 ? 0.320 -6.138 -4.602 1.00 98.50 91 PHE A CA 1
ATOM 695 C C . PHE A 1 91 ? 0.067 -7.404 -3.795 1.00 98.50 91 PHE A C 1
ATOM 697 O O . PHE A 1 91 ? -0.842 -8.179 -4.081 1.00 98.50 91 PHE A O 1
ATOM 704 N N . ALA A 1 92 ? 0.840 -7.576 -2.730 1.00 98.44 92 ALA A N 1
ATOM 705 C CA . ALA A 1 92 ? 0.569 -8.565 -1.697 1.00 98.44 92 ALA A CA 1
ATOM 706 C C . ALA A 1 92 ? 0.126 -7.854 -0.415 1.00 98.44 92 ALA A C 1
ATOM 708 O O . ALA A 1 92 ? 0.822 -6.959 0.065 1.00 98.44 92 ALA A O 1
ATOM 709 N N . ILE A 1 93 ? -0.998 -8.269 0.166 1.00 98.75 93 ILE A N 1
ATOM 710 C CA . ILE A 1 93 ? -1.508 -7.747 1.440 1.00 98.75 93 ILE A CA 1
ATOM 711 C C . ILE A 1 93 ? -1.355 -8.832 2.507 1.00 98.75 93 ILE A C 1
ATOM 713 O O . ILE A 1 93 ? -1.831 -9.956 2.353 1.00 98.75 93 ILE A O 1
ATOM 717 N N . CYS A 1 94 ? -0.655 -8.518 3.596 1.00 98.69 94 CYS A N 1
ATOM 718 C CA . CYS A 1 94 ? -0.380 -9.470 4.671 1.00 98.69 94 CYS A CA 1
ATOM 719 C C . CYS A 1 94 ? -1.645 -9.807 5.481 1.00 98.69 94 CYS A C 1
ATOM 721 O O . CYS A 1 94 ? -2.051 -9.015 6.333 1.00 98.69 94 CYS A O 1
ATOM 723 N N . ASN A 1 95 ? -2.194 -11.014 5.309 1.00 98.69 95 ASN A N 1
ATOM 724 C CA . ASN A 1 95 ? -3.442 -11.424 5.957 1.00 98.69 95 ASN A CA 1
ATOM 725 C C . ASN A 1 95 ? -3.357 -11.440 7.492 1.00 98.69 95 ASN A C 1
ATOM 727 O O . ASN A 1 95 ? -4.272 -10.967 8.156 1.00 98.69 95 ASN A O 1
ATOM 731 N N . LEU A 1 96 ? -2.234 -11.878 8.080 1.00 98.50 96 LEU A N 1
ATOM 732 C CA . LEU A 1 96 ? -2.030 -11.773 9.537 1.00 98.50 96 LEU A CA 1
ATOM 733 C C . LEU A 1 96 ? -2.107 -10.323 10.042 1.00 98.50 96 LEU A C 1
ATOM 735 O O . LEU A 1 96 ? -2.613 -10.064 11.133 1.00 98.50 96 LEU A O 1
ATOM 739 N N . SER A 1 97 ? -1.610 -9.363 9.254 1.00 98.19 97 SER A N 1
ATOM 740 C CA . SER A 1 97 ? -1.696 -7.950 9.624 1.00 98.19 97 SER A CA 1
ATOM 741 C C . SER A 1 97 ? -3.116 -7.412 9.476 1.00 98.19 97 SER A C 1
ATOM 743 O O . SER A 1 97 ? -3.531 -6.617 10.320 1.00 98.19 97 SER A O 1
ATOM 745 N N . THR A 1 98 ? -3.846 -7.864 8.452 1.00 98.56 98 THR A N 1
ATOM 746 C CA . THR A 1 98 ? -5.267 -7.559 8.237 1.00 98.56 98 THR A CA 1
ATOM 747 C C . THR A 1 98 ? -6.120 -8.080 9.386 1.00 98.56 98 THR A C 1
ATOM 749 O O . THR A 1 98 ? -6.866 -7.304 9.965 1.00 98.56 98 THR A O 1
ATOM 752 N N . LEU A 1 99 ? -5.947 -9.339 9.797 1.00 98.38 99 LEU A N 1
ATOM 753 C CA . LEU A 1 99 ? -6.659 -9.934 10.936 1.00 98.38 99 LEU A CA 1
ATOM 754 C C . LEU A 1 99 ? -6.390 -9.170 12.239 1.00 98.38 99 LEU A C 1
ATOM 756 O O . LEU A 1 99 ? -7.316 -8.800 12.956 1.00 98.38 99 LEU A O 1
ATOM 760 N N . GLY A 1 100 ? -5.120 -8.863 12.529 1.00 97.00 100 GLY A N 1
ATOM 761 C CA . GLY A 1 100 ? -4.773 -8.071 13.712 1.00 97.00 100 GLY A CA 1
ATOM 762 C C . GLY A 1 100 ? -5.387 -6.666 13.692 1.00 97.00 100 GLY A C 1
ATOM 763 O O . GLY A 1 100 ? -5.783 -6.146 14.733 1.00 97.00 100 GLY A O 1
ATOM 764 N N . MET A 1 101 ? -5.486 -6.056 12.510 1.00 97.00 101 MET A N 1
ATOM 765 C CA . MET A 1 101 ? -6.104 -4.746 12.313 1.00 97.00 101 MET A CA 1
ATOM 766 C C . MET A 1 101 ? -7.624 -4.785 12.419 1.00 97.00 101 MET A C 1
ATOM 768 O O . MET A 1 101 ? -8.181 -3.928 13.098 1.00 97.00 101 MET A O 1
ATOM 772 N N . ALA A 1 102 ? -8.270 -5.803 11.855 1.00 98.19 102 ALA A N 1
ATOM 773 C CA . ALA A 1 102 ? -9.696 -6.040 12.023 1.00 98.19 102 ALA A CA 1
ATOM 774 C C . ALA A 1 102 ? -10.056 -6.170 13.509 1.00 98.19 102 ALA A C 1
ATOM 776 O O . ALA A 1 102 ? -10.956 -5.485 13.985 1.00 98.19 102 ALA A O 1
ATOM 777 N N . GLY A 1 103 ? -9.261 -6.918 14.281 1.00 97.81 103 GLY A N 1
ATOM 778 C CA . GLY A 1 103 ? -9.445 -7.018 15.728 1.00 97.81 103 GLY A CA 1
ATOM 779 C C . GLY A 1 103 ? -9.252 -5.690 16.475 1.00 97.81 103 GLY A C 1
ATOM 780 O O . GLY A 1 103 ? -9.932 -5.447 17.469 1.00 97.81 103 GLY A O 1
ATOM 781 N N . MET A 1 104 ? -8.338 -4.817 16.032 1.00 96.06 104 MET A N 1
ATOM 782 C CA . MET A 1 104 ? -8.173 -3.477 16.622 1.00 96.06 104 MET A CA 1
ATOM 783 C C . MET A 1 104 ? -9.371 -2.572 16.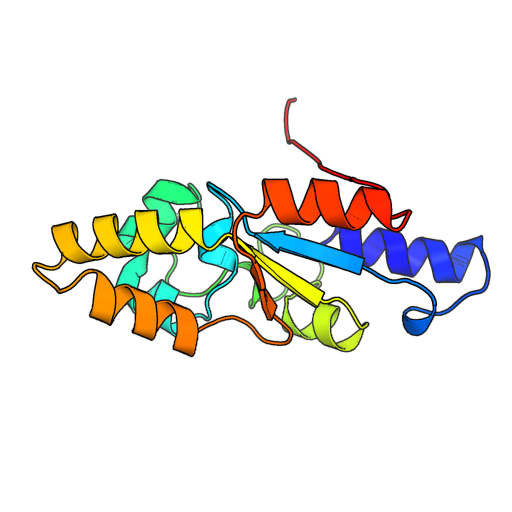337 1.00 96.06 104 MET A C 1
ATOM 785 O O . MET A 1 104 ? -9.879 -1.943 17.260 1.00 96.06 104 MET A O 1
ATOM 789 N N . ILE A 1 105 ? -9.831 -2.547 15.087 1.00 97.19 105 ILE A N 1
ATOM 790 C CA . ILE A 1 105 ? -10.985 -1.754 14.650 1.00 97.19 105 ILE A CA 1
ATOM 791 C C . ILE A 1 105 ? -12.267 -2.235 15.336 1.00 97.19 105 ILE A C 1
ATOM 793 O O . ILE A 1 105 ? -13.050 -1.424 15.825 1.00 97.19 105 ILE A O 1
ATOM 797 N N . ALA A 1 106 ? -12.474 -3.549 15.423 1.00 97.56 106 ALA A N 1
ATOM 798 C CA . ALA A 1 106 ? -13.618 -4.135 16.111 1.00 97.56 106 ALA A CA 1
ATOM 799 C C . ALA A 1 106 ? -13.692 -3.667 17.571 1.00 97.56 106 ALA A C 1
ATOM 801 O O . ALA A 1 106 ? -14.739 -3.212 18.020 1.00 97.56 106 ALA A O 1
ATOM 802 N N . ARG A 1 107 ? -12.557 -3.658 18.286 1.00 95.56 107 ARG A N 1
ATOM 803 C CA . ARG A 1 107 ? -12.491 -3.138 19.663 1.00 95.56 107 ARG A CA 1
ATOM 804 C C . ARG A 1 107 ? -12.766 -1.637 19.768 1.00 95.56 107 ARG A C 1
ATOM 806 O O . ARG A 1 107 ? -13.320 -1.216 20.774 1.00 95.56 107 ARG A O 1
ATOM 813 N N . SER A 1 108 ? -12.370 -0.831 18.781 1.00 92.31 108 SER A N 1
ATOM 814 C CA . SER A 1 108 ? -12.602 0.622 18.813 1.00 92.31 108 SER A CA 1
ATOM 815 C C . SER A 1 108 ? -14.014 1.025 18.380 1.00 92.31 108 SER A C 1
ATOM 817 O O . SER A 1 108 ? -14.410 2.161 18.615 1.00 92.31 108 SER A O 1
ATOM 819 N N . THR A 1 109 ? -14.758 0.126 17.733 1.00 91.38 109 THR A N 1
ATOM 820 C CA . THR A 1 109 ? -16.098 0.395 17.178 1.00 91.38 109 THR A CA 1
ATOM 821 C C . THR A 1 109 ? -17.206 -0.461 17.795 1.00 91.38 109 THR A C 1
ATOM 823 O O . THR A 1 109 ? -18.347 -0.354 17.357 1.00 91.38 109 THR A O 1
ATOM 826 N N . ASP A 1 110 ? -16.881 -1.289 18.796 1.00 89.38 110 ASP A N 1
ATOM 827 C CA . ASP A 1 110 ? -17.775 -2.303 19.387 1.00 89.38 110 ASP A CA 1
ATOM 828 C C . ASP A 1 110 ? -18.403 -3.237 18.328 1.00 89.38 110 ASP A C 1
ATOM 830 O O . ASP A 1 110 ? -19.578 -3.596 18.374 1.00 89.38 110 ASP A O 1
ATOM 834 N N . GLY A 1 111 ? -17.606 -3.581 17.310 1.00 91.56 111 GLY A N 1
ATOM 835 C CA . GLY A 1 111 ? -18.018 -4.363 16.144 1.00 91.56 111 GLY A CA 1
ATOM 836 C C . GLY A 1 111 ? -17.491 -5.801 16.135 1.00 91.56 111 GLY A C 1
ATOM 837 O O . GLY A 1 111 ? -16.711 -6.219 16.992 1.00 91.56 111 GLY A O 1
ATOM 838 N N . SER A 1 112 ? -17.881 -6.564 15.112 1.00 97.25 112 SER A N 1
ATOM 839 C CA . SER A 1 112 ? -17.367 -7.916 14.856 1.00 97.25 112 SER A CA 1
ATOM 840 C C . SER A 1 112 ? -16.028 -7.861 14.117 1.00 97.25 112 SER A C 1
ATOM 842 O O . SER A 1 112 ? -15.900 -7.203 13.084 1.00 97.25 112 SER A O 1
ATOM 844 N N . SER A 1 113 ? -15.023 -8.587 14.617 1.00 97.75 113 SER A N 1
ATOM 845 C CA . SER A 1 113 ? -13.728 -8.698 13.930 1.00 97.75 113 SER A CA 1
ATOM 846 C C . SER A 1 113 ? -13.845 -9.386 12.571 1.00 97.75 113 SER A C 1
ATOM 848 O O . SER A 1 113 ? -13.077 -9.050 11.673 1.00 97.75 113 SER A O 1
ATOM 850 N N . ASP A 1 114 ? -14.776 -10.327 12.416 1.00 98.31 114 ASP A N 1
ATOM 851 C CA . ASP A 1 114 ? -14.964 -11.052 11.158 1.00 98.31 114 ASP A CA 1
ATOM 852 C C . ASP A 1 114 ? -15.645 -10.159 10.114 1.00 98.31 114 ASP A C 1
ATOM 854 O O . ASP A 1 114 ? -15.220 -10.131 8.960 1.00 98.31 114 ASP A O 1
ATOM 858 N N . ASP A 1 115 ? -16.617 -9.342 10.534 1.00 98.31 115 ASP A N 1
ATOM 859 C CA . ASP A 1 115 ? -17.303 -8.403 9.636 1.00 98.31 115 ASP A CA 1
ATOM 860 C C . ASP A 1 115 ? -16.339 -7.316 9.150 1.00 98.31 115 ASP A C 1
ATOM 862 O O . ASP A 1 115 ? -16.278 -7.017 7.958 1.00 98.31 115 ASP A O 1
ATOM 866 N N . VAL A 1 116 ? -15.522 -6.763 10.057 1.00 98.44 116 VAL A N 1
ATOM 867 C CA . VAL A 1 116 ? -14.483 -5.791 9.688 1.00 98.44 116 VAL A CA 1
ATOM 868 C C . VAL A 1 116 ? -13.434 -6.430 8.781 1.00 98.44 116 VAL A C 1
ATOM 870 O O . VAL A 1 116 ? -12.973 -5.796 7.835 1.00 98.44 116 VAL A O 1
ATOM 873 N N . TYR A 1 117 ? -13.031 -7.674 9.054 1.00 98.69 117 TYR A N 1
ATOM 874 C CA . TYR A 1 117 ? -12.102 -8.391 8.185 1.00 98.69 117 TYR A CA 1
ATOM 875 C C . TYR A 1 117 ? -12.655 -8.515 6.764 1.00 98.69 117 TYR A C 1
ATOM 877 O O . TYR A 1 117 ? -11.947 -8.178 5.814 1.00 98.69 117 TYR A O 1
ATOM 885 N N . GLN A 1 118 ? -13.910 -8.946 6.621 1.00 98.62 118 GLN A N 1
ATOM 886 C CA . GLN A 1 118 ? -14.538 -9.088 5.314 1.00 98.62 118 GLN A CA 1
ATOM 887 C C . GLN A 1 118 ? -14.651 -7.735 4.605 1.00 98.62 118 GLN A C 1
ATOM 889 O O . GLN A 1 118 ? -14.301 -7.628 3.434 1.00 98.62 118 GLN A O 1
ATOM 894 N N . GLU A 1 119 ? -15.028 -6.677 5.326 1.00 98.50 119 GLU A N 1
ATOM 895 C CA . GLU A 1 119 ? -15.095 -5.328 4.761 1.00 98.50 119 GLU A CA 1
ATOM 896 C C . GLU A 1 119 ? -13.726 -4.836 4.267 1.00 98.50 119 GLU A C 1
ATOM 898 O O . GLU A 1 119 ? -13.630 -4.252 3.186 1.00 98.50 119 GLU A O 1
ATOM 903 N N . LEU A 1 120 ? -12.650 -5.097 5.017 1.00 98.50 120 LEU A N 1
ATOM 904 C CA . LEU A 1 120 ? -11.287 -4.787 4.581 1.00 98.50 120 LEU A CA 1
ATOM 905 C C . LEU A 1 120 ? -10.905 -5.582 3.324 1.00 98.50 120 LEU A C 1
ATOM 907 O O . LEU A 1 120 ? -10.279 -5.026 2.423 1.00 98.50 120 LEU A O 1
ATOM 911 N N . VAL A 1 121 ? -11.276 -6.863 3.242 1.00 98.56 121 VAL A N 1
ATOM 912 C CA . VAL A 1 121 ? -11.029 -7.701 2.057 1.00 98.56 121 VAL A CA 1
ATOM 913 C C . VAL A 1 121 ? -11.758 -7.160 0.828 1.00 98.56 121 VAL A C 1
ATOM 915 O O . VAL A 1 121 ? -11.135 -7.001 -0.222 1.00 98.56 121 VAL A O 1
ATOM 918 N N . ASP A 1 122 ? -13.032 -6.800 0.974 1.00 98.62 122 ASP A N 1
ATOM 919 C CA . ASP A 1 122 ? -13.868 -6.270 -0.109 1.00 98.62 122 ASP A CA 1
ATOM 920 C C . ASP A 1 122 ? -13.396 -4.890 -0.602 1.00 98.62 122 ASP A C 1
ATOM 922 O O . ASP A 1 122 ? -13.707 -4.475 -1.719 1.00 98.62 122 ASP A O 1
ATOM 926 N N . ASN A 1 123 ? -12.616 -4.179 0.217 1.00 98.69 123 ASN A N 1
ATOM 927 C CA . ASN A 1 123 ? -12.085 -2.848 -0.073 1.00 98.69 123 ASN A CA 1
ATOM 928 C C . ASN A 1 123 ? -10.565 -2.830 -0.291 1.00 98.69 123 ASN A C 1
ATOM 930 O O . ASN A 1 123 ? -9.914 -1.792 -0.116 1.00 98.69 123 ASN A O 1
ATOM 934 N N . ALA A 1 124 ? -9.985 -3.963 -0.683 1.00 98.69 124 ALA A N 1
ATOM 935 C CA . ALA A 1 124 ? -8.590 -4.031 -1.084 1.00 98.69 124 ALA A CA 1
ATOM 936 C C . ALA A 1 124 ? -8.312 -3.192 -2.344 1.00 98.69 124 ALA A C 1
ATOM 938 O O . ALA A 1 124 ? -9.171 -2.992 -3.205 1.00 98.69 124 ALA A O 1
ATOM 939 N N . VAL A 1 125 ? -7.082 -2.697 -2.460 1.00 98.38 125 VAL A N 1
ATOM 940 C CA . VAL A 1 125 ? -6.645 -1.926 -3.630 1.00 98.38 125 VAL A CA 1
ATOM 941 C C . VAL A 1 125 ? -6.583 -2.802 -4.894 1.00 98.38 125 VAL A C 1
ATOM 943 O O . VAL A 1 125 ? -6.423 -4.022 -4.786 1.00 98.38 125 VAL A O 1
ATOM 946 N N . PRO A 1 126 ? -6.678 -2.225 -6.107 1.00 97.94 126 PRO A N 1
ATOM 947 C CA . PRO A 1 126 ? -6.639 -2.995 -7.350 1.00 97.94 126 PRO A CA 1
ATOM 948 C C . PRO A 1 126 ? -5.356 -3.819 -7.528 1.00 97.94 126 PRO A C 1
ATOM 950 O O . PRO A 1 126 ? -4.292 -3.457 -7.029 1.00 97.94 126 PRO A O 1
ATOM 953 N N . ASN A 1 127 ? -5.461 -4.912 -8.291 1.00 97.50 127 ASN A N 1
ATOM 954 C CA . ASN A 1 127 ? -4.365 -5.846 -8.589 1.00 97.50 127 ASN A CA 1
ATOM 955 C C . ASN A 1 127 ? -3.617 -6.352 -7.338 1.00 97.50 127 ASN A C 1
ATOM 957 O O . ASN A 1 127 ? -2.391 -6.501 -7.335 1.00 97.50 127 ASN A O 1
ATOM 961 N N . SER A 1 128 ? -4.360 -6.571 -6.249 1.00 98.12 128 SER A N 1
ATOM 962 C CA . SER A 1 128 ? -3.830 -7.052 -4.979 1.00 98.12 128 SER A CA 1
ATOM 963 C C . SER A 1 128 ? -4.314 -8.458 -4.638 1.00 98.12 128 SER A C 1
ATOM 965 O O . SER A 1 128 ? -5.377 -8.905 -5.067 1.00 98.12 128 SER A O 1
ATOM 967 N N . HIS A 1 129 ? -3.509 -9.158 -3.844 1.00 98.12 129 HIS A N 1
ATOM 968 C CA . HIS A 1 129 ? -3.805 -10.493 -3.348 1.00 98.12 129 HIS A CA 1
ATOM 969 C C . HIS A 1 129 ? -3.510 -10.568 -1.853 1.00 98.12 129 HIS A C 1
ATOM 971 O O . HIS A 1 129 ? -2.425 -10.189 -1.397 1.00 98.12 129 HIS A O 1
ATOM 977 N N . PHE A 1 130 ? -4.449 -11.110 -1.079 1.00 98.62 130 PHE A N 1
ATOM 978 C CA . PHE A 1 130 ? -4.179 -11.461 0.310 1.00 98.62 130 PHE A CA 1
ATOM 979 C C . PHE A 1 130 ? -3.277 -12.691 0.353 1.00 98.62 130 PHE A C 1
ATOM 981 O O . PHE A 1 130 ? -3.627 -13.766 -0.127 1.00 98.62 130 PHE A O 1
ATOM 988 N N . VAL A 1 131 ? -2.103 -12.527 0.951 1.00 98.44 131 VAL A N 1
ATOM 989 C CA . VAL A 1 131 ? -1.156 -13.615 1.204 1.00 98.44 131 VAL A CA 1
ATOM 990 C C . VAL A 1 131 ? -1.235 -14.016 2.668 1.00 98.44 131 VAL A C 1
ATOM 992 O O . VAL A 1 131 ? -1.446 -13.159 3.526 1.00 98.44 131 VAL A O 1
ATOM 995 N N . ALA A 1 132 ? -0.996 -15.292 2.982 1.00 98.06 132 ALA A N 1
ATOM 996 C CA . ALA A 1 132 ? -1.076 -15.794 4.358 1.00 98.06 132 ALA A CA 1
ATOM 997 C C . ALA A 1 132 ? -0.277 -14.921 5.348 1.00 98.06 132 ALA A C 1
ATOM 999 O O . ALA A 1 132 ? -0.806 -14.493 6.370 1.00 98.06 132 ALA A O 1
ATOM 1000 N N . ALA A 1 133 ? 0.962 -14.564 4.994 1.00 98.25 133 ALA A N 1
ATOM 1001 C CA . ALA A 1 133 ? 1.743 -13.528 5.662 1.00 98.25 133 ALA A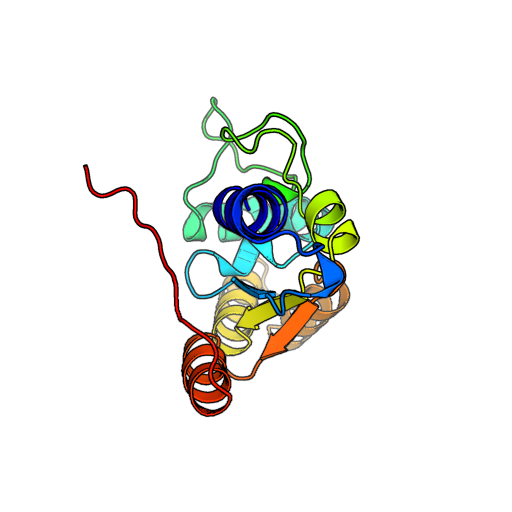 CA 1
ATOM 1002 C C . ALA A 1 133 ? 2.711 -12.872 4.669 1.00 98.25 133 ALA A C 1
ATOM 1004 O O . ALA A 1 133 ? 3.302 -13.556 3.837 1.00 98.25 133 ALA A O 1
ATOM 1005 N N . GLY A 1 134 ? 2.934 -11.560 4.783 1.00 97.25 134 GLY A N 1
ATOM 1006 C CA . GLY A 1 134 ? 3.831 -10.831 3.877 1.00 97.25 134 GLY A CA 1
ATOM 1007 C C . GLY A 1 134 ? 5.287 -11.307 3.933 1.00 97.25 134 GLY A C 1
ATOM 1008 O O . GLY A 1 134 ? 5.972 -11.303 2.917 1.00 97.25 134 GLY A O 1
ATOM 1009 N N . VAL A 1 135 ? 5.749 -11.765 5.103 1.00 96.81 135 VAL A N 1
ATOM 1010 C CA . VAL A 1 135 ? 7.086 -12.369 5.254 1.00 96.81 135 VAL A CA 1
ATOM 1011 C C . VAL A 1 135 ? 7.174 -13.733 4.570 1.00 96.81 135 VAL A C 1
ATOM 1013 O O . VAL A 1 135 ? 8.149 -13.987 3.877 1.00 96.81 135 VAL A O 1
ATOM 1016 N N . LEU A 1 136 ? 6.132 -14.566 4.672 1.00 97.50 136 LEU A N 1
ATOM 1017 C CA . LEU A 1 136 ? 6.071 -15.862 3.989 1.00 97.50 136 LEU A CA 1
ATOM 1018 C C . LEU A 1 136 ? 5.986 -15.687 2.469 1.00 97.50 136 LEU A C 1
ATOM 1020 O O . LEU A 1 136 ? 6.626 -16.422 1.727 1.00 97.50 136 LEU A O 1
ATOM 1024 N N . ALA A 1 137 ? 5.229 -14.695 1.994 1.00 97.06 137 ALA A N 1
ATOM 1025 C CA . ALA A 1 137 ? 5.188 -14.365 0.574 1.00 97.06 137 ALA A CA 1
ATOM 1026 C C . ALA A 1 137 ? 6.578 -13.984 0.045 1.00 97.06 137 ALA A C 1
ATOM 1028 O O . ALA A 1 137 ? 6.952 -14.432 -1.033 1.00 97.06 137 ALA A O 1
ATOM 1029 N N . ALA A 1 138 ? 7.363 -13.225 0.820 1.00 96.38 138 ALA A N 1
ATOM 1030 C CA . ALA A 1 138 ? 8.736 -12.896 0.450 1.00 96.38 138 ALA A CA 1
ATOM 1031 C C . ALA A 1 138 ? 9.622 -14.150 0.374 1.00 96.38 138 ALA A C 1
ATOM 1033 O O . ALA A 1 138 ? 10.283 -14.345 -0.642 1.00 96.38 138 ALA A O 1
ATOM 1034 N N . THR A 1 139 ? 9.586 -15.035 1.382 1.00 97.06 139 THR A N 1
ATOM 1035 C CA . THR A 1 139 ? 10.410 -16.258 1.353 1.00 97.06 139 THR A CA 1
ATOM 1036 C C . THR A 1 139 ? 10.043 -17.161 0.178 1.00 97.06 139 THR A C 1
ATOM 1038 O O . THR A 1 139 ? 10.926 -17.666 -0.506 1.00 97.06 139 THR A O 1
ATOM 1041 N N . ARG A 1 140 ? 8.744 -17.330 -0.106 1.00 97.12 140 ARG A N 1
ATOM 1042 C CA . ARG A 1 140 ? 8.280 -18.132 -1.245 1.00 97.12 140 ARG A CA 1
ATOM 1043 C C . ARG A 1 140 ? 8.652 -17.501 -2.576 1.00 97.12 140 ARG A C 1
ATOM 1045 O O . ARG A 1 140 ? 9.124 -18.214 -3.446 1.00 97.12 140 ARG A O 1
ATOM 1052 N N . ALA A 1 141 ? 8.515 -16.187 -2.737 1.00 96.94 141 ALA A N 1
ATOM 1053 C CA . ALA A 1 141 ? 8.943 -15.514 -3.963 1.00 96.94 141 ALA A CA 1
ATOM 1054 C C . ALA A 1 141 ? 10.447 -15.720 -4.224 1.00 96.94 141 ALA A C 1
ATOM 1056 O O . ALA A 1 141 ? 10.847 -15.990 -5.354 1.00 96.94 141 ALA A O 1
ATOM 1057 N N . GLN A 1 142 ? 11.278 -15.665 -3.179 1.00 97.12 142 GLN A N 1
ATOM 1058 C CA . GLN A 1 142 ? 12.717 -15.913 -3.303 1.00 97.12 142 GLN A CA 1
ATOM 1059 C C . GLN A 1 142 ? 13.042 -17.342 -3.773 1.00 97.12 142 GLN A C 1
ATOM 1061 O O . GLN A 1 142 ? 13.978 -17.515 -4.549 1.00 97.12 142 GLN A O 1
ATOM 1066 N N . GLU A 1 143 ? 12.251 -18.354 -3.392 1.00 97.50 143 GLU A N 1
ATOM 1067 C CA . GLU A 1 143 ? 12.388 -19.731 -3.912 1.00 97.50 143 GLU A CA 1
ATOM 1068 C C . GLU A 1 143 ? 12.154 -19.815 -5.434 1.00 97.50 143 GLU A C 1
ATOM 1070 O O . GLU A 1 143 ? 12.707 -20.694 -6.090 1.00 97.50 143 GLU A O 1
ATOM 1075 N N . TYR A 1 144 ? 11.398 -18.871 -6.007 1.00 96.19 144 TYR A N 1
ATOM 1076 C CA . TYR A 1 144 ? 11.177 -18.729 -7.453 1.00 96.19 144 TYR A CA 1
ATOM 1077 C C . TYR A 1 144 ? 12.131 -17.722 -8.120 1.00 96.19 144 TYR A C 1
ATOM 1079 O O . TYR A 1 144 ? 11.901 -17.312 -9.255 1.00 96.19 144 TYR A O 1
ATOM 1087 N N . GLY A 1 145 ? 13.205 -17.313 -7.438 1.00 96.88 145 GLY A N 1
ATOM 1088 C CA . GLY A 1 145 ? 14.234 -16.437 -8.003 1.00 96.88 145 GLY A CA 1
ATOM 1089 C C . GLY A 1 145 ? 13.945 -14.939 -7.897 1.00 96.88 145 GLY A C 1
ATOM 1090 O O . GLY A 1 145 ? 14.664 -14.142 -8.498 1.00 96.88 145 GLY A O 1
ATOM 1091 N N . TYR A 1 146 ? 12.934 -14.522 -7.126 1.00 97.12 146 TYR A N 1
ATOM 1092 C CA . TYR A 1 146 ? 12.703 -13.098 -6.878 1.00 97.12 146 TYR A CA 1
ATOM 1093 C C . TYR A 1 146 ? 13.761 -12.529 -5.931 1.00 97.12 146 TYR A C 1
ATOM 1095 O O . TYR A 1 146 ? 14.072 -13.103 -4.886 1.00 97.12 146 TYR A O 1
ATOM 1103 N N . SER A 1 147 ? 14.248 -11.334 -6.248 1.00 95.31 147 SER A N 1
ATOM 1104 C CA . SER A 1 147 ? 15.060 -10.538 -5.328 1.00 95.31 147 SER A CA 1
ATOM 1105 C C . SER A 1 147 ? 14.178 -9.811 -4.313 1.00 95.31 147 SER A C 1
ATOM 1107 O O . SER A 1 147 ? 13.107 -9.305 -4.650 1.00 95.31 147 SER A O 1
ATOM 1109 N N . PHE A 1 148 ? 14.645 -9.711 -3.067 1.00 94.50 148 PHE A N 1
ATOM 1110 C CA . PHE A 1 148 ? 13.985 -8.915 -2.033 1.00 94.50 148 PHE A CA 1
ATOM 1111 C C . PHE A 1 148 ? 14.645 -7.539 -1.912 1.00 94.50 148 PHE A C 1
ATOM 1113 O O . PHE A 1 148 ? 15.858 -7.437 -1.743 1.00 94.50 148 PHE A O 1
ATOM 1120 N N . MET A 1 149 ? 13.831 -6.485 -1.953 1.00 90.94 149 MET A N 1
ATOM 1121 C CA . MET A 1 149 ? 14.254 -5.109 -1.712 1.00 90.94 149 MET A CA 1
ATOM 1122 C C . MET A 1 149 ? 13.385 -4.492 -0.619 1.00 90.94 149 MET A C 1
ATOM 1124 O O . MET A 1 149 ? 12.160 -4.628 -0.622 1.00 90.94 149 MET A O 1
ATOM 1128 N N . TYR A 1 150 ? 14.024 -3.767 0.292 1.00 88.12 150 TYR A N 1
ATOM 1129 C CA . TYR A 1 150 ? 13.366 -2.857 1.217 1.00 88.12 150 TYR A CA 1
ATOM 1130 C C . TYR A 1 150 ? 14.189 -1.575 1.321 1.00 88.12 150 TYR A C 1
ATOM 1132 O O . TYR A 1 150 ? 15.387 -1.576 1.046 1.00 88.12 150 TYR A O 1
ATOM 1140 N N . ALA A 1 151 ? 13.532 -0.489 1.702 1.00 79.12 151 ALA A N 1
ATOM 1141 C CA . ALA A 1 151 ? 14.179 0.769 2.027 1.00 79.12 151 ALA A CA 1
ATOM 1142 C C . ALA A 1 151 ? 13.644 1.235 3.380 1.00 79.12 151 ALA A C 1
ATOM 1144 O O . ALA A 1 151 ? 12.455 1.067 3.666 1.00 79.12 151 ALA A O 1
ATOM 1145 N N . THR A 1 152 ? 14.527 1.794 4.195 1.00 74.69 152 THR A N 1
ATOM 1146 C CA . THR A 1 152 ? 14.188 2.497 5.431 1.00 74.69 152 THR A CA 1
ATOM 1147 C C . THR A 1 152 ? 14.702 3.923 5.294 1.00 74.69 152 THR A C 1
ATOM 1149 O O . THR A 1 152 ? 15.671 4.169 4.574 1.00 74.69 152 THR A O 1
ATOM 1152 N N . GLU A 1 153 ? 14.050 4.868 5.958 1.00 62.47 153 GLU A N 1
ATOM 1153 C CA . GLU A 1 153 ? 14.644 6.180 6.198 1.00 62.47 153 GLU A CA 1
ATOM 1154 C C . GLU A 1 153 ? 15.287 6.141 7.586 1.00 62.47 153 GLU A C 1
ATOM 1156 O O . GLU A 1 153 ? 14.724 6.628 8.558 1.00 62.47 153 GLU A O 1
ATOM 1161 N N . GLU A 1 154 ? 16.424 5.453 7.696 1.00 52.00 154 GLU A N 1
ATOM 1162 C CA . GLU A 1 154 ? 17.355 5.663 8.807 1.00 52.00 154 GLU A CA 1
ATOM 1163 C C . GLU A 1 154 ? 18.423 6.640 8.307 1.00 52.00 154 GLU A C 1
ATOM 1165 O O . GLU A 1 154 ? 19.358 6.248 7.606 1.00 52.00 154 GLU A O 1
ATOM 1170 N N . TRP A 1 155 ? 18.233 7.922 8.608 1.00 43.78 155 TRP A N 1
ATOM 1171 C CA . TRP A 1 155 ? 19.283 8.936 8.559 1.00 43.78 155 TRP A CA 1
ATOM 1172 C C . TRP A 1 155 ? 19.448 9.552 9.945 1.00 43.78 155 TRP A C 1
ATOM 1174 O O . TRP A 1 155 ? 18.420 9.760 10.629 1.00 43.78 155 TRP A O 1
#

pLDDT: mean 94.32, std 7.05, range [43.78, 98.75]

Secondary structure (DSSP, 8-state):
-HHHHHHHHHHHHHHS--GGG---EEEE-GGGGGGGB-HHHHHHHHHHHHHHH--B-TTSPBP-S-TTTSTTSTT-TT--HHHHHTTT-EEEEEHHHHHHHHHHHHHHHT--HHHHHHHHHHTBPTTEEEES-HHHHHHHHHHTTPPP-------

Sequence (155 aa):
MNFAANILRAHAMGYGGSDEDYGMIVCFRHASAPYGFNSAMWKKYGEVFVGRTQVSNSDGSPVTVNPLEIEGTYGNRSNTIENIVKRGVHFAICNLSTLGMAGMIARSTDGSSDDVYQELVDNAVPNSHFVAAGVLAATRAQEYGYSFMYATEEW